Protein AF-A0A6J0YD03-F1 (afdb_monomer_lite)

Structure (mmCIF, N/CA/C/O backbone):
data_AF-A0A6J0YD03-F1
#
_entry.id   AF-A0A6J0YD03-F1
#
loop_
_atom_site.group_PDB
_atom_site.id
_atom_site.type_symbol
_atom_site.label_atom_id
_atom_site.label_alt_id
_atom_site.label_comp_id
_atom_site.label_asym_id
_atom_site.label_entity_id
_atom_site.label_seq_id
_atom_site.pdbx_PDB_ins_code
_atom_site.Cartn_x
_atom_site.Cartn_y
_atom_site.Cartn_z
_atom_site.occupancy
_atom_site.B_iso_or_equiv
_atom_site.auth_seq_id
_atom_site.auth_comp_id
_atom_site.auth_asym_id
_atom_site.auth_atom_id
_atom_site.pdbx_PDB_model_num
ATOM 1 N N . MET A 1 1 ? -20.137 0.535 10.573 1.00 60.22 1 MET A N 1
ATOM 2 C CA . MET A 1 1 ? -19.772 1.857 10.011 1.00 60.22 1 MET A CA 1
ATOM 3 C C . MET A 1 1 ? -18.315 1.949 9.501 1.00 60.22 1 MET A C 1
ATOM 5 O O . MET A 1 1 ? -17.835 3.052 9.315 1.00 60.22 1 MET A O 1
ATOM 9 N N . PHE A 1 2 ? -17.629 0.835 9.179 1.00 78.06 2 PHE A N 1
ATOM 10 C CA . PHE A 1 2 ? -16.299 0.843 8.517 1.00 78.06 2 PHE A CA 1
ATOM 11 C C . PHE A 1 2 ? -16.294 0.208 7.118 1.00 78.06 2 PHE A C 1
ATOM 13 O O . PHE A 1 2 ? -15.270 0.183 6.445 1.00 78.06 2 PHE A O 1
ATOM 20 N N . HIS A 1 3 ? -17.439 -0.324 6.688 1.00 84.75 3 HIS A N 1
ATOM 21 C CA . HIS A 1 3 ? -17.554 -1.086 5.449 1.00 84.75 3 HIS A CA 1
ATOM 22 C C . HIS A 1 3 ? -17.150 -0.264 4.220 1.00 84.75 3 HIS A C 1
ATOM 24 O O . HIS A 1 3 ? -16.269 -0.691 3.484 1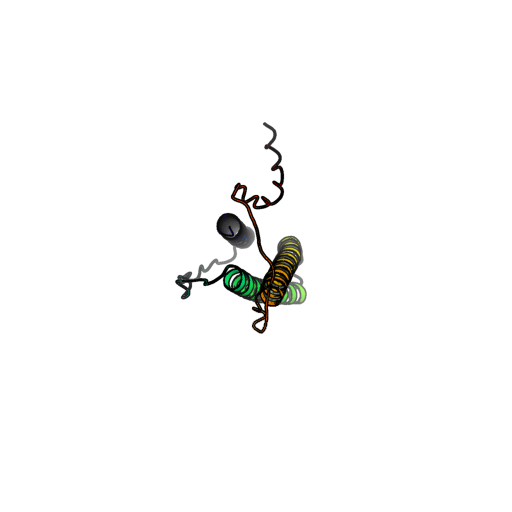.00 84.75 3 HIS A O 1
ATOM 30 N N . SER A 1 4 ? -17.726 0.933 4.057 1.00 89.62 4 SER A N 1
ATOM 31 C CA . SER A 1 4 ? -17.395 1.837 2.950 1.00 89.62 4 SER A CA 1
ATOM 32 C C . SER A 1 4 ? -15.915 2.209 2.946 1.00 89.62 4 SER A C 1
ATOM 34 O O . SER A 1 4 ? -15.261 2.062 1.926 1.00 89.62 4 SER A O 1
ATOM 36 N N . PHE A 1 5 ? -15.353 2.569 4.104 1.00 90.81 5 PHE A N 1
ATOM 37 C CA . PHE A 1 5 ? -13.929 2.887 4.219 1.00 90.81 5 PHE A CA 1
ATOM 38 C C . PHE A 1 5 ? -13.031 1.738 3.733 1.00 90.81 5 PHE A C 1
ATOM 40 O O . PHE A 1 5 ? -12.149 1.958 2.907 1.00 90.81 5 PHE A O 1
ATOM 47 N N . PHE A 1 6 ? -13.245 0.508 4.214 1.00 92.19 6 PHE A N 1
ATOM 48 C CA . PHE A 1 6 ? -12.412 -0.629 3.807 1.00 92.19 6 PHE A CA 1
ATOM 49 C C . PHE A 1 6 ? -12.642 -1.045 2.352 1.00 92.19 6 PHE A C 1
ATOM 51 O O . PHE A 1 6 ? -11.698 -1.479 1.692 1.00 92.19 6 PHE A O 1
ATOM 58 N N . GLN A 1 7 ? -13.863 -0.887 1.841 1.00 93.69 7 GLN A N 1
ATOM 59 C CA . GLN A 1 7 ? -14.164 -1.097 0.430 1.00 93.69 7 GLN A CA 1
ATOM 60 C C . GLN A 1 7 ? -13.416 -0.086 -0.451 1.00 93.69 7 GLN A C 1
ATOM 62 O O . GLN A 1 7 ? -12.721 -0.492 -1.381 1.00 93.69 7 GLN A O 1
ATOM 67 N N . ASP A 1 8 ? -13.462 1.199 -0.100 1.00 94.38 8 ASP A N 1
ATOM 68 C CA . ASP A 1 8 ? -12.747 2.258 -0.813 1.00 94.38 8 ASP A CA 1
ATOM 69 C C . ASP A 1 8 ? -11.231 2.013 -0.782 1.00 94.38 8 ASP A C 1
ATOM 71 O O . ASP A 1 8 ? -10.555 2.116 -1.807 1.00 94.38 8 ASP A O 1
ATOM 75 N N . GLN A 1 9 ? -10.681 1.612 0.373 1.00 94.50 9 GLN A N 1
ATOM 76 C CA . GLN A 1 9 ? -9.269 1.234 0.470 1.00 94.50 9 GLN A CA 1
ATOM 77 C C . GLN A 1 9 ? -8.939 0.043 -0.438 1.00 94.50 9 GLN A C 1
ATOM 79 O O . GLN A 1 9 ? -7.926 0.074 -1.138 1.00 94.50 9 GLN A O 1
ATOM 84 N N . ALA A 1 10 ? -9.785 -0.988 -0.486 1.00 93.69 10 ALA A N 1
ATOM 85 C CA . ALA A 1 10 ? -9.570 -2.135 -1.365 1.00 93.69 10 ALA A CA 1
ATOM 86 C C . ALA A 1 10 ? -9.537 -1.727 -2.850 1.00 93.69 10 ALA A C 1
ATOM 88 O O . ALA A 1 10 ? -8.679 -2.205 -3.603 1.00 93.69 10 ALA A O 1
ATOM 89 N N . ASP A 1 11 ? -10.412 -0.811 -3.267 1.00 96.25 11 ASP A N 1
ATOM 90 C CA . ASP A 1 11 ? -10.449 -0.299 -4.638 1.00 96.25 11 ASP A CA 1
ATOM 91 C C . ASP A 1 11 ? -9.222 0.559 -4.974 1.00 96.25 11 ASP A C 1
ATOM 93 O O . ASP A 1 11 ? -8.605 0.369 -6.030 1.00 96.25 11 ASP A O 1
ATOM 97 N N . VAL A 1 12 ? -8.784 1.418 -4.048 1.00 95.44 12 VAL A N 1
ATOM 98 C CA . VAL A 1 12 ? -7.539 2.192 -4.182 1.00 95.44 12 VAL A CA 1
ATOM 99 C C . VAL A 1 12 ? -6.336 1.260 -4.350 1.00 95.44 12 VAL A C 1
ATOM 101 O O . VAL A 1 12 ? -5.563 1.407 -5.302 1.00 95.44 12 VAL A O 1
ATOM 104 N N . LYS A 1 13 ? -6.190 0.234 -3.499 1.00 95.25 13 LYS A N 1
ATOM 105 C CA . LYS A 1 13 ? -5.075 -0.726 -3.608 1.00 95.25 13 LYS A CA 1
ATOM 106 C C . LYS A 1 13 ? -5.127 -1.534 -4.902 1.00 95.25 13 LYS A C 1
ATOM 108 O O . LYS A 1 13 ? -4.082 -1.800 -5.504 1.00 95.25 13 LYS A O 1
ATOM 113 N N . ARG A 1 14 ? -6.324 -1.880 -5.381 1.00 95.75 14 ARG A N 1
ATOM 114 C CA . ARG A 1 14 ? -6.505 -2.531 -6.685 1.00 95.75 14 ARG A CA 1
ATOM 115 C C . ARG A 1 14 ? -6.029 -1.631 -7.825 1.00 95.75 14 ARG A C 1
ATOM 117 O O . ARG A 1 14 ? -5.377 -2.123 -8.750 1.00 95.75 14 ARG A O 1
ATOM 124 N N . GLU A 1 15 ? -6.315 -0.331 -7.779 1.00 97.44 15 GLU A N 1
ATOM 125 C CA . GLU A 1 15 ? -5.805 0.604 -8.784 1.00 97.44 15 GLU A CA 1
ATOM 126 C C . GLU A 1 15 ? -4.288 0.789 -8.679 1.00 97.44 15 GLU A C 1
ATOM 128 O O . GLU A 1 15 ? -3.611 0.801 -9.709 1.00 97.44 15 GLU A O 1
ATOM 133 N N . HIS A 1 16 ? -3.715 0.814 -7.473 1.00 96.56 16 HIS A N 1
ATOM 134 C CA . HIS A 1 16 ? -2.258 0.842 -7.301 1.00 96.56 16 HIS A CA 1
ATOM 135 C C . HIS A 1 16 ? -1.605 -0.364 -7.980 1.00 96.56 16 HIS A C 1
ATOM 137 O O . HIS A 1 16 ? -0.709 -0.195 -8.810 1.00 96.56 16 HIS A O 1
ATOM 143 N N . ALA A 1 17 ? -2.112 -1.574 -7.732 1.00 95.06 17 ALA A N 1
ATOM 144 C CA . ALA A 1 17 ? -1.620 -2.785 -8.385 1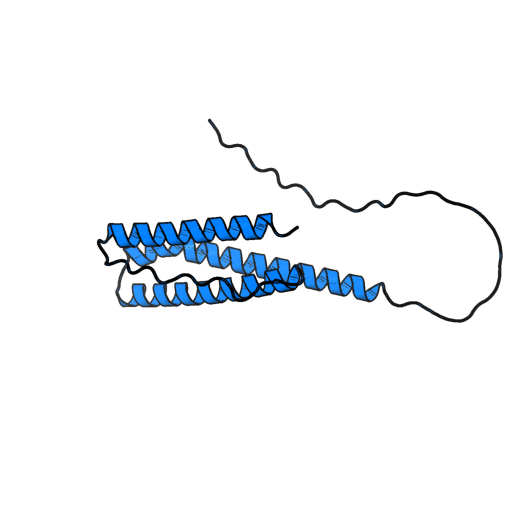.00 95.06 17 ALA A CA 1
ATOM 145 C C . ALA A 1 17 ? -1.687 -2.684 -9.923 1.00 95.06 17 ALA A C 1
ATOM 147 O O . ALA A 1 17 ? -0.710 -2.981 -10.616 1.00 95.06 17 ALA A O 1
ATOM 148 N N . LYS A 1 18 ? -2.800 -2.184 -10.480 1.00 95.88 18 LYS A 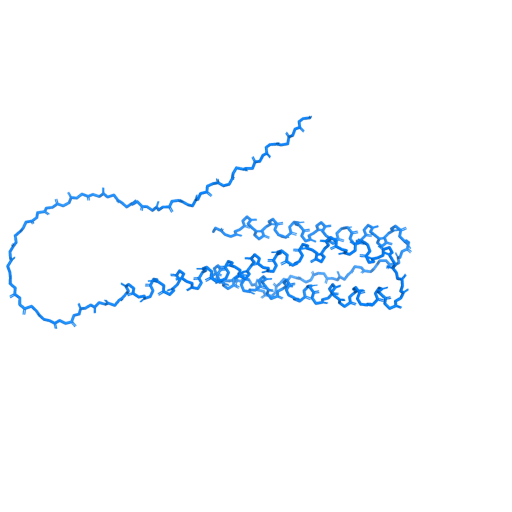N 1
ATOM 149 C CA . LYS A 1 18 ? -2.932 -1.950 -11.930 1.00 95.88 18 LYS A CA 1
ATOM 150 C C . LYS A 1 18 ? -1.902 -0.949 -12.451 1.00 95.88 18 LYS A C 1
ATOM 152 O O . LYS A 1 18 ? -1.372 -1.141 -13.546 1.00 95.88 18 LYS A O 1
ATOM 157 N N . GLN A 1 19 ? -1.599 0.109 -11.703 1.00 96.94 19 GLN A N 1
ATOM 158 C CA . GLN A 1 19 ? -0.587 1.093 -12.088 1.00 96.94 19 GLN A CA 1
ATOM 159 C C . GLN A 1 19 ? 0.823 0.493 -12.110 1.00 96.94 19 GLN A C 1
ATOM 161 O O . GLN A 1 19 ? 1.567 0.769 -13.052 1.00 96.94 19 GLN A O 1
ATOM 166 N N . PHE A 1 20 ? 1.172 -0.375 -11.155 1.00 95.88 20 PHE A N 1
ATOM 167 C CA . PHE A 1 20 ? 2.430 -1.133 -11.188 1.00 95.88 20 PHE A CA 1
ATOM 168 C C . PHE A 1 20 ? 2.507 -2.050 -12.417 1.00 95.88 20 PHE A C 1
ATOM 170 O O . PHE A 1 20 ? 3.502 -2.031 -13.138 1.00 95.88 20 PHE A O 1
ATOM 177 N N . ILE A 1 21 ? 1.434 -2.780 -12.736 1.00 95.50 21 ILE A N 1
ATOM 178 C CA . ILE A 1 21 ? 1.371 -3.624 -13.943 1.00 95.50 21 ILE A CA 1
ATOM 179 C C . ILE A 1 21 ? 1.545 -2.780 -15.217 1.00 95.50 21 ILE A C 1
ATOM 181 O O . ILE A 1 21 ? 2.302 -3.156 -16.115 1.00 95.50 21 ILE A O 1
ATOM 185 N N . LYS A 1 22 ? 0.877 -1.620 -15.304 1.00 95.75 22 LYS A N 1
ATOM 186 C CA . LYS A 1 22 ? 1.023 -0.677 -16.429 1.00 95.75 22 LYS A CA 1
ATOM 187 C C . LYS A 1 22 ? 2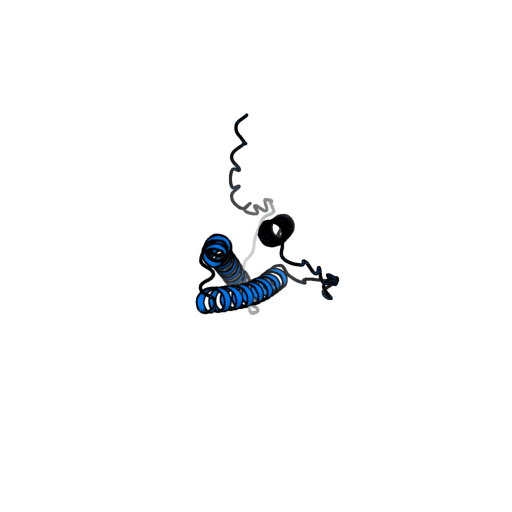.463 -0.163 -16.544 1.00 95.75 22 LYS A C 1
ATOM 189 O O . LYS A 1 22 ? 2.986 -0.095 -17.656 1.00 95.75 22 LYS A O 1
ATOM 194 N N . TYR A 1 23 ? 3.109 0.158 -15.422 1.00 95.56 23 TYR A N 1
ATOM 195 C CA . TYR A 1 23 ? 4.511 0.573 -15.389 1.00 95.56 23 TYR A CA 1
ATOM 196 C C . TYR A 1 23 ? 5.432 -0.532 -15.926 1.00 95.56 23 TYR A C 1
ATOM 198 O O . TYR A 1 23 ? 6.195 -0.287 -16.856 1.00 95.56 23 TYR A O 1
ATOM 206 N N . LEU A 1 24 ? 5.297 -1.767 -15.435 1.00 94.81 24 LEU A N 1
ATOM 207 C CA . LEU A 1 24 ? 6.091 -2.910 -15.906 1.00 94.81 24 LEU A CA 1
ATOM 208 C C . LEU A 1 24 ? 5.897 -3.170 -17.408 1.00 94.81 24 LEU A C 1
ATOM 210 O O . LEU A 1 24 ? 6.867 -3.390 -18.133 1.00 94.81 24 LEU A O 1
ATOM 214 N N . ARG A 1 25 ? 4.658 -3.066 -17.904 1.00 94.06 25 ARG A N 1
ATOM 215 C CA . ARG A 1 25 ? 4.354 -3.201 -19.337 1.00 94.06 25 ARG A CA 1
ATOM 216 C C . ARG A 1 25 ? 5.038 -2.120 -20.174 1.00 94.06 25 ARG A C 1
ATOM 218 O O . ARG A 1 25 ? 5.568 -2.430 -21.238 1.00 94.06 25 ARG A O 1
ATOM 225 N N . LYS A 1 26 ? 5.054 -0.868 -19.700 1.00 94.94 26 LYS A N 1
ATOM 226 C CA . LYS A 1 26 ? 5.706 0.260 -20.389 1.00 94.94 26 LYS A CA 1
ATOM 227 C C . LYS A 1 26 ? 7.197 0.003 -20.626 1.00 94.94 26 LYS A C 1
ATOM 229 O O . LYS A 1 26 ? 7.706 0.351 -21.685 1.00 94.94 26 LYS A O 1
ATOM 234 N N . TYR A 1 27 ? 7.871 -0.634 -19.673 1.00 93.56 27 TYR A N 1
ATOM 235 C CA . TYR A 1 27 ? 9.291 -0.986 -19.771 1.00 93.56 27 TYR A CA 1
ATOM 236 C C . TYR A 1 27 ? 9.535 -2.394 -20.337 1.00 93.56 27 TYR A C 1
ATOM 238 O O . TYR A 1 27 ? 10.655 -2.891 -20.278 1.00 93.56 27 TYR A O 1
ATOM 246 N N . LYS A 1 28 ? 8.503 -3.030 -20.919 1.00 91.69 28 LYS A N 1
ATOM 247 C CA . LYS A 1 28 ? 8.555 -4.374 -21.522 1.00 91.69 28 LYS A CA 1
ATOM 248 C C . LYS A 1 28 ? 9.104 -5.451 -20.572 1.00 91.69 28 LYS A C 1
ATOM 250 O O . LYS A 1 28 ? 9.711 -6.424 -21.012 1.00 91.69 28 LYS A O 1
ATOM 255 N N . CYS A 1 29 ? 8.880 -5.293 -19.268 1.00 91.75 29 CYS A N 1
ATOM 256 C CA . CYS A 1 29 ? 9.278 -6.283 -18.277 1.00 91.75 29 CYS A CA 1
ATOM 257 C C . CYS A 1 29 ? 8.417 -7.548 -18.404 1.00 91.75 29 CYS A C 1
ATOM 259 O O . CYS A 1 29 ? 7.228 -7.480 -18.727 1.00 91.75 29 CYS A O 1
ATOM 261 N N . LYS A 1 30 ? 8.994 -8.710 -18.080 1.00 92.75 30 LYS A N 1
ATOM 262 C CA . LYS A 1 30 ? 8.225 -9.948 -17.921 1.00 92.75 30 LYS A CA 1
ATOM 263 C C . LYS A 1 30 ? 7.378 -9.848 -16.651 1.00 92.75 30 LYS A C 1
ATOM 265 O O . LYS A 1 30 ? 7.916 -9.663 -15.564 1.00 92.75 30 LYS A O 1
ATOM 270 N N . ILE A 1 31 ? 6.061 -9.976 -16.790 1.00 90.81 31 ILE A N 1
ATOM 271 C CA . ILE A 1 31 ? 5.117 -9.900 -15.670 1.00 90.81 31 ILE A CA 1
ATOM 272 C C . ILE A 1 31 ? 4.743 -11.323 -15.256 1.00 90.81 31 ILE A C 1
ATOM 274 O O . ILE A 1 31 ? 4.224 -12.086 -16.066 1.00 90.81 31 ILE A O 1
ATOM 278 N N . CYS A 1 32 ? 4.997 -11.664 -13.994 1.00 89.81 32 CYS A N 1
ATOM 279 C CA . CYS A 1 32 ? 4.516 -12.891 -13.368 1.00 89.81 32 CYS A CA 1
ATOM 280 C C . CYS A 1 32 ? 3.518 -12.499 -12.277 1.00 89.81 32 CYS A C 1
ATOM 282 O O . CYS A 1 32 ? 3.895 -11.828 -11.317 1.00 89.81 32 CYS A O 1
ATOM 284 N N . LEU A 1 33 ? 2.244 -12.853 -12.453 1.00 87.94 33 LEU A N 1
ATOM 285 C CA . LEU A 1 33 ? 1.212 -12.568 -11.459 1.00 87.94 33 LEU A CA 1
ATOM 286 C C . LEU A 1 33 ? 1.141 -13.736 -10.469 1.00 87.94 33 LEU A C 1
ATOM 288 O O . LEU A 1 33 ? 0.879 -14.861 -10.900 1.00 87.94 33 LEU A O 1
ATOM 292 N N . PRO A 1 34 ? 1.380 -13.502 -9.167 1.00 86.56 34 PRO A N 1
ATOM 293 C CA . PRO A 1 34 ? 1.254 -14.552 -8.170 1.00 86.56 34 PRO A CA 1
ATOM 294 C C . PRO A 1 34 ? -0.218 -14.905 -7.942 1.00 86.56 34 PRO A C 1
ATOM 296 O O . PRO A 1 34 ? -1.121 -14.099 -8.180 1.00 86.56 34 PRO A O 1
ATOM 299 N N . VAL A 1 35 ? -0.457 -16.108 -7.423 1.00 90.06 35 VAL A N 1
ATOM 300 C CA . VAL A 1 35 ? -1.783 -16.504 -6.938 1.00 90.06 35 VAL A CA 1
ATOM 301 C C . VAL A 1 35 ? -2.133 -15.654 -5.716 1.00 90.06 35 VAL A C 1
ATOM 303 O O . VAL A 1 35 ? -1.409 -15.666 -4.720 1.00 90.06 35 VAL A O 1
ATOM 306 N N . ILE A 1 36 ? -3.247 -14.923 -5.786 1.00 87.56 36 ILE A N 1
ATOM 307 C CA . ILE A 1 36 ? -3.768 -14.139 -4.662 1.00 87.56 36 ILE A CA 1
ATOM 308 C C . ILE A 1 36 ? -4.635 -15.066 -3.814 1.00 87.56 36 ILE A C 1
ATOM 310 O O . ILE A 1 36 ? -5.701 -15.500 -4.249 1.00 87.56 36 ILE A O 1
ATOM 314 N N . LYS A 1 37 ? -4.158 -15.392 -2.612 1.00 87.50 37 LYS A N 1
ATOM 315 C CA . LYS A 1 37 ? -4.915 -16.204 -1.658 1.00 87.50 37 LYS A CA 1
ATOM 316 C C . LYS A 1 37 ? -6.034 -15.379 -1.030 1.00 87.50 37 LYS A C 1
ATOM 318 O O . LYS A 1 37 ? -5.887 -14.175 -0.816 1.00 87.50 37 LYS A O 1
ATOM 323 N N . ARG A 1 38 ? -7.142 -16.049 -0.711 1.00 84.75 38 ARG A N 1
ATOM 324 C CA . ARG A 1 38 ? -8.158 -15.491 0.182 1.00 84.75 38 ARG A CA 1
ATOM 325 C C . ARG A 1 38 ? -7.500 -15.214 1.546 1.00 84.75 38 ARG A C 1
ATOM 327 O O . ARG A 1 38 ? -6.676 -16.025 1.960 1.00 84.75 38 ARG A O 1
ATOM 334 N N . PRO A 1 39 ? -7.833 -14.107 2.229 1.00 82.00 39 PRO A N 1
ATOM 335 C CA . PRO A 1 39 ? -7.415 -13.912 3.612 1.00 82.00 39 PRO A CA 1
ATOM 336 C C . PRO A 1 39 ? -7.935 -15.054 4.494 1.00 82.00 39 PRO A C 1
ATOM 338 O O . PRO A 1 39 ? -9.102 -15.419 4.380 1.00 82.00 39 PRO A O 1
ATOM 341 N N . ASP A 1 40 ? -7.104 -15.566 5.402 1.00 75.50 40 ASP A N 1
ATOM 342 C CA . ASP A 1 40 ? -7.487 -16.635 6.344 1.00 75.50 40 ASP A CA 1
ATOM 343 C C . ASP A 1 40 ? -8.432 -16.139 7.464 1.00 75.50 40 ASP A C 1
ATOM 345 O O . ASP A 1 40 ? -8.855 -16.900 8.331 1.00 75.50 40 ASP A O 1
ATOM 349 N N . ILE A 1 41 ? -8.757 -14.843 7.461 1.00 76.19 41 ILE A N 1
ATOM 350 C CA . ILE A 1 41 ? -9.602 -14.180 8.453 1.00 76.19 41 ILE A CA 1
ATOM 351 C C . ILE A 1 41 ? -11.032 -14.106 7.914 1.00 76.19 41 ILE A C 1
ATOM 353 O O . ILE A 1 41 ? -11.342 -13.277 7.058 1.00 76.19 41 ILE A O 1
ATOM 357 N N . ASP A 1 42 ? -11.911 -14.948 8.455 1.00 75.44 42 ASP A N 1
ATOM 358 C CA . ASP A 1 42 ? -13.347 -14.921 8.144 1.00 75.44 42 ASP A CA 1
ATOM 359 C C . ASP A 1 42 ? -14.124 -13.896 8.987 1.00 75.44 42 ASP A C 1
ATOM 361 O O . ASP A 1 42 ? -15.179 -13.422 8.568 1.00 75.44 42 ASP A O 1
ATOM 365 N N . ASN A 1 43 ? -13.595 -13.507 10.153 1.00 80.69 43 ASN A N 1
ATOM 366 C CA . ASN A 1 43 ? -14.185 -12.489 11.019 1.00 80.69 43 ASN A CA 1
ATOM 367 C C . ASN A 1 43 ? -13.114 -11.514 11.528 1.00 80.69 43 ASN A C 1
ATOM 369 O O . ASN A 1 43 ? -12.187 -11.908 12.232 1.00 80.69 43 ASN A O 1
ATOM 373 N N . TRP A 1 44 ? -13.278 -10.231 11.205 1.00 83.06 44 TRP A N 1
ATOM 374 C CA . TRP A 1 44 ? -12.381 -9.145 11.622 1.00 83.06 44 TRP A CA 1
ATOM 375 C C . TRP A 1 44 ? -12.636 -8.655 13.055 1.00 83.06 44 TRP A C 1
ATOM 377 O O . TRP A 1 44 ? -11.923 -7.776 13.537 1.00 83.06 44 TRP A O 1
ATOM 387 N N . GLY A 1 45 ? -13.644 -9.218 13.729 1.00 86.31 45 GLY A N 1
ATOM 388 C CA . GLY A 1 45 ? -14.000 -8.905 15.104 1.00 86.31 45 GLY A CA 1
ATOM 389 C C . GLY A 1 45 ? -14.579 -7.498 15.246 1.00 86.31 45 GLY A C 1
ATOM 390 O O . GLY A 1 45 ? -15.516 -7.127 14.538 1.00 86.31 45 GLY A O 1
ATOM 391 N N . THR A 1 46 ? -14.051 -6.709 16.182 1.00 88.62 46 THR A N 1
ATOM 392 C CA . THR A 1 46 ? -14.505 -5.326 16.401 1.00 88.62 46 THR A CA 1
ATOM 393 C C . THR A 1 46 ? -13.890 -4.352 15.391 1.00 88.62 46 THR A C 1
ATOM 395 O O . THR A 1 46 ? -12.868 -4.628 14.763 1.00 88.62 46 THR A O 1
ATOM 398 N N . GLY A 1 47 ? -14.462 -3.146 15.266 1.00 88.12 47 GLY A N 1
ATOM 399 C CA . GLY A 1 47 ? -13.886 -2.090 14.418 1.00 88.12 47 GLY A CA 1
ATOM 400 C C . GLY A 1 47 ? -12.422 -1.767 14.756 1.00 88.12 47 GLY A C 1
ATOM 401 O O . GLY A 1 47 ? -11.628 -1.502 13.855 1.00 88.12 47 GLY A O 1
ATOM 402 N N . LYS A 1 48 ? -12.045 -1.882 16.035 1.00 90.69 48 LYS A N 1
ATOM 403 C CA . LYS A 1 48 ? -10.666 -1.729 16.516 1.00 90.69 48 LYS A CA 1
ATOM 404 C C . LYS A 1 48 ? -9.738 -2.825 16.038 1.00 90.69 48 LYS A C 1
ATOM 406 O O . LYS A 1 48 ? -8.632 -2.531 15.588 1.00 90.69 48 LYS A O 1
ATOM 411 N N . GLN A 1 49 ? -10.184 -4.076 16.094 1.00 90.94 49 GLN A N 1
ATOM 412 C CA . GLN A 1 49 ? -9.413 -5.204 15.573 1.00 90.94 49 GLN A CA 1
ATOM 413 C C . GLN A 1 49 ? -9.234 -5.102 14.052 1.00 90.94 49 GLN A C 1
ATOM 415 O O . GLN A 1 49 ? -8.132 -5.339 13.552 1.00 90.94 49 GLN A O 1
ATOM 420 N N . ALA A 1 50 ? -10.262 -4.648 13.329 1.00 91.69 50 ALA A N 1
ATOM 421 C CA . ALA A 1 50 ? -10.176 -4.399 11.892 1.00 91.69 50 ALA A CA 1
ATOM 422 C C . ALA A 1 50 ? -9.156 -3.296 11.542 1.00 91.69 50 ALA A C 1
ATOM 424 O O . ALA A 1 50 ? -8.307 -3.502 10.675 1.00 91.69 50 ALA A O 1
ATOM 425 N N . ILE A 1 51 ? -9.179 -2.149 12.235 1.00 93.50 51 ILE A N 1
ATOM 426 C CA . ILE A 1 51 ? -8.207 -1.060 12.011 1.00 93.50 51 ILE A CA 1
ATOM 427 C C . ILE A 1 51 ? -6.791 -1.491 12.379 1.00 93.50 51 ILE A C 1
ATOM 429 O O . ILE A 1 51 ? -5.857 -1.186 11.642 1.00 93.50 51 ILE A O 1
ATOM 433 N N . LEU A 1 52 ? -6.617 -2.220 13.484 1.00 93.56 52 LEU A N 1
ATOM 434 C CA . LEU A 1 52 ? -5.311 -2.739 13.885 1.00 93.56 52 LEU A CA 1
ATOM 435 C C . LEU A 1 52 ? -4.744 -3.687 12.820 1.00 93.56 52 LEU A C 1
ATOM 437 O O . LEU A 1 52 ? -3.579 -3.558 12.447 1.00 93.56 52 LEU A O 1
ATOM 441 N N . SER A 1 53 ? -5.580 -4.577 12.280 1.00 92.44 53 SER A N 1
ATOM 442 C CA . SER A 1 53 ? -5.194 -5.487 11.193 1.00 92.44 53 SER A CA 1
ATOM 443 C C . SER A 1 53 ? -4.820 -4.720 9.920 1.00 92.44 53 SER A C 1
ATOM 445 O O . SER A 1 53 ? -3.803 -5.005 9.291 1.00 92.44 53 SER A O 1
ATOM 447 N N . ALA A 1 54 ? -5.602 -3.699 9.556 1.00 93.75 54 ALA A N 1
ATOM 448 C CA . ALA A 1 54 ? -5.303 -2.847 8.409 1.00 93.75 54 ALA A CA 1
ATOM 449 C C . ALA A 1 54 ? -3.991 -2.071 8.592 1.00 93.75 54 ALA A C 1
ATOM 451 O O . ALA A 1 54 ? -3.179 -2.022 7.673 1.00 93.75 54 ALA A O 1
ATOM 452 N N . LEU A 1 55 ? -3.739 -1.524 9.783 1.00 95.75 55 LEU A N 1
ATOM 453 C CA . LEU A 1 55 ? -2.502 -0.809 10.097 1.00 95.75 55 LEU A CA 1
ATOM 454 C C . LEU A 1 55 ? -1.276 -1.723 9.975 1.00 95.75 55 LEU A C 1
ATOM 456 O O . LEU A 1 55 ? -0.251 -1.313 9.434 1.00 95.75 55 LEU A O 1
ATOM 460 N N . GLN A 1 56 ? -1.379 -2.976 10.425 1.00 95.06 56 GLN A N 1
ATOM 461 C CA . GLN A 1 56 ? -0.317 -3.968 10.239 1.00 95.06 56 GLN A CA 1
ATOM 462 C C . GLN A 1 56 ? -0.036 -4.229 8.754 1.00 95.06 56 GLN A C 1
ATOM 464 O O . GLN A 1 56 ? 1.124 -4.182 8.341 1.00 95.06 56 GLN A O 1
ATOM 469 N N . LEU A 1 57 ? -1.080 -4.433 7.944 1.00 94.50 57 LEU A N 1
ATOM 470 C CA . LEU A 1 57 ? -0.941 -4.629 6.498 1.00 94.50 57 LEU A CA 1
ATOM 471 C C . LEU A 1 57 ? -0.313 -3.412 5.806 1.00 94.50 57 LEU A C 1
ATOM 473 O O . LEU A 1 57 ? 0.574 -3.573 4.966 1.00 94.50 57 LEU A O 1
ATOM 477 N N . GLU A 1 58 ? -0.731 -2.198 6.168 1.00 96.62 58 GLU A N 1
ATOM 478 C CA . GLU A 1 58 ? -0.177 -0.966 5.601 1.00 96.62 58 GLU A CA 1
ATOM 479 C C . GLU A 1 58 ? 1.290 -0.757 5.979 1.00 96.62 58 GLU A C 1
ATOM 481 O O . GLU A 1 58 ? 2.089 -0.366 5.126 1.00 96.62 58 GLU A O 1
ATOM 486 N N . ASN A 1 59 ? 1.672 -1.088 7.215 1.00 97.00 59 ASN A N 1
ATOM 487 C CA . ASN A 1 59 ? 3.065 -1.054 7.651 1.00 97.00 59 ASN A CA 1
ATOM 488 C C . ASN A 1 59 ? 3.923 -2.056 6.875 1.00 97.00 59 ASN A C 1
ATOM 490 O O . ASN A 1 59 ? 4.974 -1.680 6.357 1.00 97.00 59 ASN A O 1
ATOM 494 N N . SER A 1 60 ? 3.461 -3.301 6.716 1.00 96.56 60 SER A N 1
ATOM 495 C CA . SER A 1 60 ? 4.166 -4.295 5.897 1.00 96.56 60 SER A CA 1
ATOM 496 C C . SER A 1 60 ? 4.315 -3.838 4.442 1.00 96.56 60 SER A C 1
ATOM 498 O O . SER A 1 60 ? 5.398 -3.948 3.866 1.00 96.56 60 SER A O 1
ATOM 500 N N . LEU A 1 61 ? 3.259 -3.272 3.849 1.00 96.56 61 LEU A N 1
ATOM 501 C CA . LEU A 1 61 ? 3.310 -2.734 2.489 1.00 96.56 61 LEU A CA 1
ATOM 502 C C . LEU A 1 61 ? 4.268 -1.538 2.379 1.00 96.56 61 LEU A C 1
ATOM 504 O O . LEU A 1 61 ? 4.998 -1.427 1.394 1.00 96.56 61 LEU A O 1
ATOM 508 N N . ASN A 1 62 ? 4.300 -0.654 3.378 1.00 96.94 62 ASN A N 1
ATOM 509 C CA . ASN A 1 62 ? 5.236 0.465 3.414 1.00 96.94 62 ASN A CA 1
ATOM 510 C C . ASN A 1 62 ? 6.690 -0.017 3.489 1.00 96.94 62 ASN A C 1
ATOM 512 O O . ASN A 1 62 ? 7.512 0.475 2.721 1.00 96.94 62 ASN A O 1
ATOM 516 N N . THR A 1 63 ? 7.001 -1.017 4.320 1.00 97.88 63 THR A N 1
ATOM 517 C CA . THR A 1 63 ? 8.340 -1.629 4.359 1.00 97.88 63 THR A CA 1
ATOM 518 C C . THR A 1 63 ? 8.747 -2.161 2.985 1.00 97.88 63 THR A C 1
ATOM 520 O O . THR A 1 63 ? 9.797 -1.777 2.474 1.00 97.88 63 THR A O 1
ATOM 523 N N . LEU A 1 64 ? 7.877 -2.929 2.319 1.00 97.50 64 LEU A N 1
ATOM 524 C CA . LEU A 1 64 ? 8.145 -3.444 0.969 1.00 97.50 64 LEU A CA 1
ATOM 525 C C . LEU A 1 64 ? 8.390 -2.325 -0.058 1.00 97.50 64 LEU A C 1
ATOM 527 O O . LEU A 1 64 ? 9.243 -2.452 -0.939 1.00 97.50 64 LEU A O 1
ATOM 531 N N . LEU A 1 65 ? 7.660 -1.211 0.042 1.00 97.62 65 LEU A N 1
ATOM 532 C CA . LEU A 1 65 ? 7.863 -0.055 -0.832 1.00 97.62 65 LEU A CA 1
ATOM 533 C C . LEU A 1 65 ? 9.170 0.691 -0.525 1.00 97.62 65 LEU A C 1
ATOM 535 O O . LEU A 1 65 ? 9.819 1.168 -1.458 1.00 97.62 65 LEU A O 1
ATOM 539 N N . GLN A 1 66 ? 9.591 0.781 0.738 1.00 97.81 66 GLN A N 1
ATOM 540 C CA . GLN A 1 66 ? 10.898 1.347 1.091 1.00 97.81 66 GLN A CA 1
ATOM 541 C C . GLN A 1 66 ? 12.044 0.461 0.592 1.00 97.81 66 GLN A C 1
ATOM 543 O O . GLN A 1 66 ? 13.005 0.984 0.025 1.00 97.81 66 GLN A O 1
ATOM 548 N N . ASP A 1 67 ? 11.914 -0.862 0.697 1.00 97.94 67 ASP A N 1
ATOM 549 C CA . ASP A 1 67 ? 12.903 -1.811 0.176 1.00 97.94 67 ASP A CA 1
ATOM 550 C C . ASP A 1 67 ? 13.037 -1.696 -1.346 1.00 97.94 67 ASP A C 1
ATOM 552 O O . ASP A 1 67 ? 14.145 -1.611 -1.888 1.00 97.94 67 ASP A O 1
ATOM 556 N N . LEU A 1 68 ? 11.905 -1.602 -2.052 1.00 97.38 68 LEU A N 1
ATOM 557 C CA . LEU A 1 68 ? 11.900 -1.379 -3.495 1.00 97.38 68 LEU A CA 1
ATOM 558 C C . LEU A 1 68 ? 12.550 -0.032 -3.858 1.00 97.38 68 LEU A C 1
ATOM 560 O O . LEU A 1 68 ? 13.339 0.029 -4.803 1.00 97.38 68 LEU A O 1
ATOM 564 N N . LYS A 1 69 ? 12.292 1.035 -3.090 1.00 97.38 69 LYS A N 1
ATOM 565 C CA . LYS A 1 69 ? 12.915 2.354 -3.288 1.00 97.38 69 LYS A CA 1
ATOM 566 C C . LYS A 1 69 ? 14.428 2.276 -3.081 1.00 97.38 69 LYS A C 1
ATOM 568 O O . LYS A 1 69 ? 15.180 2.831 -3.881 1.00 97.38 69 LYS A O 1
ATOM 573 N N . ALA A 1 70 ? 14.880 1.591 -2.033 1.00 97.69 70 ALA A N 1
ATOM 574 C CA . ALA A 1 70 ? 16.297 1.400 -1.747 1.00 97.69 70 ALA A CA 1
ATOM 575 C C . ALA A 1 70 ? 16.992 0.627 -2.879 1.00 97.69 70 ALA A C 1
ATOM 577 O O . ALA A 1 70 ? 18.049 1.049 -3.356 1.00 97.69 70 ALA A O 1
ATOM 578 N N . SER A 1 71 ? 16.365 -0.445 -3.375 1.00 97.88 71 SER A N 1
ATOM 579 C CA . SER A 1 71 ? 16.868 -1.199 -4.527 1.00 97.88 71 SER A CA 1
ATOM 580 C C . SER A 1 71 ? 16.944 -0.333 -5.789 1.00 97.88 71 SER A C 1
ATOM 582 O O . SER A 1 71 ? 17.991 -0.288 -6.435 1.00 97.88 71 SER A O 1
ATOM 584 N N . ALA A 1 72 ? 15.884 0.419 -6.100 1.00 96.56 72 ALA A N 1
ATOM 585 C CA . ALA A 1 72 ? 15.849 1.334 -7.240 1.00 96.56 72 ALA A CA 1
ATOM 586 C C . ALA A 1 72 ? 16.939 2.415 -7.149 1.00 96.56 72 ALA A C 1
ATOM 588 O O . ALA A 1 72 ? 17.590 2.742 -8.141 1.00 96.56 72 ALA A O 1
ATOM 589 N N . SER A 1 73 ? 17.184 2.944 -5.946 1.00 97.19 73 SER A N 1
ATOM 590 C CA . SER A 1 73 ? 18.245 3.922 -5.693 1.00 97.19 73 SER A CA 1
ATOM 591 C C . SER A 1 73 ? 19.634 3.336 -5.930 1.00 97.19 73 SER A C 1
ATOM 593 O O . SER A 1 73 ? 20.453 3.961 -6.603 1.00 97.19 73 SER A O 1
ATOM 595 N N . ARG A 1 74 ? 19.896 2.122 -5.433 1.00 97.75 74 ARG A N 1
ATOM 596 C CA . ARG A 1 74 ? 21.166 1.412 -5.652 1.00 97.75 74 ARG A CA 1
ATOM 597 C C . ARG A 1 74 ? 21.424 1.156 -7.139 1.00 97.75 74 ARG A C 1
ATOM 599 O O . ARG A 1 74 ? 22.548 1.324 -7.601 1.00 97.75 74 ARG A O 1
ATOM 606 N N . ASN A 1 75 ? 20.372 0.830 -7.886 1.00 96.56 75 ASN A N 1
ATOM 607 C CA . ASN A 1 75 ? 20.428 0.584 -9.327 1.00 96.56 75 ASN A CA 1
ATOM 608 C C . ASN A 1 75 ? 20.370 1.870 -10.176 1.00 96.56 75 ASN A C 1
ATOM 610 O O . ASN A 1 75 ? 20.407 1.794 -11.402 1.00 96.56 75 ASN A O 1
ATOM 614 N N . ARG A 1 76 ? 20.283 3.054 -9.548 1.00 96.38 76 ARG A N 1
ATOM 615 C CA . ARG A 1 76 ? 20.157 4.365 -10.215 1.00 96.38 76 ARG A CA 1
ATOM 616 C C . ARG A 1 76 ? 18.935 4.466 -11.145 1.00 96.38 76 ARG A C 1
ATOM 618 O O . ARG A 1 76 ? 18.952 5.182 -12.146 1.00 96.38 76 ARG A O 1
ATOM 625 N N . GLU A 1 77 ? 17.840 3.793 -10.797 1.00 96.06 77 GLU A N 1
ATOM 626 C CA . GLU A 1 77 ? 16.595 3.753 -11.573 1.00 96.06 77 GLU A CA 1
ATOM 627 C C . GLU A 1 77 ? 15.728 4.997 -11.317 1.00 96.06 77 GLU A C 1
ATOM 629 O O . GLU A 1 77 ? 14.689 4.955 -10.653 1.00 96.06 77 GLU A O 1
ATOM 634 N N . THR A 1 78 ? 16.136 6.140 -11.870 1.00 95.88 78 THR A N 1
ATOM 635 C CA . THR A 1 78 ? 15.474 7.445 -11.656 1.00 95.88 78 THR A CA 1
ATOM 636 C C . THR A 1 78 ? 13.987 7.451 -12.029 1.00 95.88 78 THR A C 1
ATOM 638 O O . THR A 1 78 ? 13.166 8.068 -11.347 1.00 95.88 78 THR A O 1
ATOM 641 N N . ASN A 1 79 ? 13.609 6.729 -13.086 1.00 95.44 79 ASN A N 1
ATOM 642 C CA . ASN A 1 79 ? 12.217 6.604 -13.514 1.00 95.44 79 ASN A CA 1
ATOM 643 C C . ASN A 1 79 ? 11.353 5.842 -12.506 1.00 95.44 79 ASN A C 1
ATOM 645 O O . ASN A 1 79 ? 10.216 6.252 -12.262 1.00 95.44 79 ASN A O 1
ATOM 649 N N . LEU A 1 80 ? 11.900 4.779 -11.910 1.00 96.00 80 LEU A N 1
ATOM 650 C CA . LEU A 1 80 ? 11.203 3.981 -10.908 1.00 96.00 80 LEU A CA 1
ATOM 651 C C . LEU A 1 80 ? 11.048 4.784 -9.618 1.00 96.00 80 LEU A C 1
ATOM 653 O O . LEU A 1 80 ? 9.940 4.890 -9.104 1.00 96.00 80 LEU A O 1
ATOM 657 N N . LEU A 1 81 ? 12.108 5.461 -9.169 1.00 97.25 81 LEU A N 1
ATOM 658 C CA . LEU A 1 81 ? 12.049 6.354 -8.007 1.00 97.25 81 LEU A CA 1
ATOM 659 C C . LEU A 1 81 ? 10.974 7.439 -8.163 1.00 97.25 81 LEU A C 1
ATOM 661 O O . LEU A 1 81 ? 10.183 7.676 -7.249 1.00 97.25 81 LEU A O 1
ATOM 665 N N . ARG A 1 82 ? 10.897 8.067 -9.343 1.00 96.62 82 ARG A N 1
ATOM 666 C CA . ARG A 1 82 ? 9.859 9.060 -9.650 1.00 96.62 82 ARG A CA 1
ATOM 667 C C . ARG A 1 82 ? 8.458 8.450 -9.642 1.00 96.62 82 ARG A C 1
ATOM 669 O O . ARG A 1 82 ? 7.538 9.071 -9.120 1.00 96.62 82 ARG A O 1
ATOM 676 N N . PHE A 1 83 ? 8.291 7.258 -10.212 1.00 96.75 83 PHE A N 1
ATOM 677 C CA . PHE A 1 83 ? 7.014 6.543 -10.210 1.00 96.75 83 PHE A CA 1
ATOM 678 C C . PHE A 1 83 ? 6.558 6.183 -8.789 1.00 96.75 83 PHE A C 1
ATOM 680 O O . PHE A 1 83 ? 5.381 6.326 -8.468 1.00 96.75 83 PHE A O 1
ATOM 687 N N . MET A 1 84 ? 7.493 5.768 -7.934 1.00 96.94 84 MET A N 1
ATOM 688 C CA . MET A 1 84 ? 7.216 5.326 -6.570 1.00 96.94 84 MET A CA 1
ATOM 689 C C . MET A 1 84 ? 6.810 6.450 -5.619 1.00 96.94 84 MET A C 1
ATOM 691 O O . MET A 1 84 ? 6.082 6.190 -4.664 1.00 96.94 84 MET A O 1
ATOM 695 N N . LYS A 1 85 ? 7.260 7.688 -5.873 1.00 96.00 85 LYS A N 1
ATOM 696 C CA . LYS A 1 85 ? 7.085 8.830 -4.963 1.00 96.00 85 LYS A CA 1
ATOM 697 C C . LYS A 1 85 ? 5.647 8.983 -4.458 1.00 96.00 85 LYS A C 1
ATOM 699 O O . LYS A 1 85 ? 5.437 9.059 -3.255 1.00 96.00 85 LYS A O 1
ATOM 704 N N . LYS A 1 86 ? 4.664 8.939 -5.361 1.00 96.12 86 LYS A N 1
ATOM 705 C CA . LYS A 1 86 ? 3.249 9.105 -4.996 1.00 96.12 86 LYS A CA 1
ATOM 706 C C . LYS A 1 86 ? 2.743 8.034 -4.023 1.00 96.12 86 LYS A C 1
ATOM 708 O O . LYS A 1 86 ? 2.015 8.359 -3.098 1.00 96.12 86 LYS A O 1
ATOM 713 N N . PHE A 1 87 ? 3.177 6.783 -4.194 1.00 97.00 87 PHE A N 1
ATOM 714 C CA . PHE A 1 87 ? 2.728 5.680 -3.349 1.00 97.00 87 PHE A CA 1
ATOM 715 C C . PHE A 1 87 ? 3.325 5.799 -1.950 1.00 97.00 87 PHE A C 1
ATOM 717 O O . PHE A 1 87 ? 2.644 5.529 -0.975 1.00 97.00 87 PHE A O 1
ATOM 724 N N . LEU A 1 88 ? 4.578 6.244 -1.837 1.00 96.94 88 LEU A N 1
ATOM 725 C CA . LEU A 1 88 ? 5.219 6.484 -0.540 1.00 96.94 88 LEU A CA 1
ATOM 726 C C . LEU A 1 88 ? 4.526 7.620 0.232 1.00 96.94 88 LEU A C 1
ATOM 728 O O . LEU A 1 88 ? 4.301 7.503 1.439 1.00 96.94 88 LEU A O 1
ATOM 732 N N . ASP A 1 89 ? 4.145 8.691 -0.470 1.00 96.00 89 ASP A N 1
ATOM 733 C CA . ASP A 1 89 ? 3.407 9.813 0.119 1.00 96.00 89 ASP A CA 1
ATOM 734 C C . ASP A 1 89 ? 2.008 9.366 0.590 1.00 96.00 89 ASP A C 1
ATOM 736 O O . ASP A 1 89 ? 1.575 9.712 1.690 1.00 96.00 89 ASP A O 1
ATOM 740 N N . GLU A 1 90 ? 1.308 8.560 -0.214 1.00 95.44 90 GLU A N 1
ATOM 741 C CA . GLU A 1 90 ? 0.007 7.976 0.138 1.00 95.44 90 GLU A CA 1
ATOM 742 C C . GLU A 1 90 ? 0.104 7.001 1.317 1.00 95.44 90 GLU A C 1
ATOM 744 O O . GLU A 1 90 ? -0.712 7.089 2.232 1.00 95.44 90 GLU A O 1
ATOM 749 N N . GLN A 1 91 ? 1.122 6.134 1.365 1.00 95.94 91 GLN A N 1
ATOM 750 C CA . GLN A 1 91 ? 1.319 5.220 2.495 1.00 95.94 91 GLN A CA 1
ATOM 751 C C . GLN A 1 91 ? 1.538 5.962 3.805 1.00 95.94 91 GLN A C 1
ATOM 753 O O . GLN A 1 91 ? 0.939 5.597 4.814 1.00 95.94 91 GLN A O 1
ATOM 758 N N . THR A 1 92 ? 2.341 7.028 3.786 1.00 95.88 92 THR A N 1
ATOM 759 C CA . THR A 1 92 ? 2.563 7.862 4.974 1.00 95.88 92 THR A CA 1
ATOM 760 C C . THR A 1 92 ? 1.236 8.418 5.495 1.00 95.88 92 THR A C 1
ATOM 762 O O . THR A 1 92 ? 0.939 8.302 6.681 1.00 95.88 92 THR A O 1
ATOM 765 N N . ARG A 1 93 ? 0.390 8.954 4.604 1.00 95.56 93 ARG A N 1
ATOM 766 C CA . ARG A 1 93 ? -0.929 9.492 4.979 1.00 95.56 93 ARG A CA 1
ATOM 767 C C . ARG A 1 93 ? -1.868 8.407 5.505 1.00 95.56 93 ARG A C 1
ATOM 769 O O . ARG A 1 93 ? -2.535 8.626 6.513 1.00 95.56 93 ARG A O 1
ATOM 776 N N . ASN A 1 94 ? -1.911 7.251 4.845 1.00 95.06 94 ASN A N 1
ATOM 777 C CA . ASN A 1 94 ? -2.786 6.145 5.226 1.00 95.06 94 ASN A CA 1
ATOM 778 C C . ASN A 1 94 ? -2.418 5.571 6.598 1.00 95.06 94 ASN A C 1
ATOM 780 O O . ASN A 1 94 ? -3.305 5.357 7.421 1.00 95.06 94 ASN A O 1
ATOM 784 N N . ILE A 1 95 ? -1.124 5.362 6.860 1.00 97.12 95 ILE A N 1
ATOM 785 C CA . ILE A 1 95 ? -0.636 4.872 8.154 1.00 97.12 95 ILE A CA 1
ATOM 786 C C . ILE A 1 95 ? -1.013 5.860 9.257 1.00 97.12 95 ILE A C 1
ATOM 788 O O . ILE A 1 95 ? -1.684 5.468 10.209 1.00 97.12 95 ILE A O 1
ATOM 792 N N . SER A 1 96 ? -0.697 7.148 9.089 1.00 97.31 96 SER A N 1
ATOM 793 C CA . SER A 1 96 ? -1.040 8.166 10.090 1.00 97.31 96 SER A CA 1
ATOM 794 C C . SER A 1 96 ? -2.548 8.268 10.339 1.00 97.31 96 SER A C 1
ATOM 796 O O . SER A 1 96 ? -2.977 8.458 11.477 1.00 97.31 96 SER A O 1
ATOM 798 N N . TYR A 1 97 ? -3.373 8.112 9.298 1.00 95.62 97 TYR A N 1
ATOM 799 C CA . TYR A 1 97 ? -4.826 8.083 9.454 1.00 95.62 97 TYR A CA 1
ATOM 800 C C . TYR A 1 97 ? -5.289 6.886 10.295 1.00 95.62 97 TYR A C 1
ATOM 802 O O . TYR A 1 97 ? -6.071 7.060 11.229 1.00 95.62 97 TYR A O 1
ATOM 810 N N . LEU A 1 98 ? -4.798 5.678 10.006 1.00 95.75 98 LEU A N 1
ATOM 811 C CA . LEU A 1 98 ? -5.167 4.475 10.756 1.00 95.75 98 LEU A CA 1
ATOM 812 C C . LEU A 1 98 ? -4.677 4.528 12.210 1.00 95.75 98 LEU A C 1
ATOM 814 O O . LEU A 1 98 ? -5.410 4.127 13.112 1.00 95.75 98 LEU A O 1
ATOM 818 N N . GLU A 1 99 ? -3.483 5.070 12.456 1.00 96.50 99 GLU A N 1
ATOM 819 C CA . GLU A 1 99 ? -2.959 5.309 13.806 1.00 96.50 99 GLU A CA 1
ATOM 820 C C . GLU A 1 99 ? -3.850 6.272 14.596 1.00 96.50 99 GLU A C 1
ATOM 822 O O . GLU A 1 99 ? -4.193 5.998 15.749 1.00 96.50 99 GLU A O 1
ATOM 827 N N . TYR A 1 100 ? -4.276 7.371 13.966 1.00 95.81 100 TYR A N 1
ATOM 828 C CA . TYR A 1 100 ? -5.206 8.321 14.568 1.00 95.81 100 TYR A CA 1
ATOM 829 C C . TYR A 1 100 ? -6.547 7.661 14.915 1.00 95.81 100 TYR A C 1
ATOM 831 O O . TYR A 1 100 ? -7.020 7.788 16.045 1.00 95.81 100 TYR A O 1
ATOM 839 N N . GLN A 1 101 ? -7.138 6.908 13.982 1.00 93.69 101 GLN A N 1
ATOM 840 C CA . GLN A 1 101 ? -8.404 6.206 14.223 1.00 93.69 101 GLN A CA 1
ATOM 841 C C . GLN A 1 101 ? -8.282 5.174 15.351 1.00 93.69 101 GLN A C 1
ATOM 843 O O . GLN A 1 101 ? -9.169 5.067 16.199 1.00 93.69 101 GLN A O 1
ATOM 848 N N . LEU A 1 102 ? -7.164 4.445 15.406 1.00 93.50 102 LEU A N 1
ATOM 849 C CA . LEU A 1 102 ? -6.902 3.475 16.466 1.00 93.50 102 LEU A CA 1
ATOM 850 C C . LEU A 1 102 ? -6.778 4.150 17.837 1.00 93.50 102 LEU A C 1
ATOM 852 O O . LEU A 1 102 ? -7.270 3.618 18.833 1.00 93.50 102 LEU A O 1
ATOM 856 N N . LYS A 1 103 ? -6.121 5.313 17.899 1.00 94.31 103 LYS A N 1
ATOM 857 C CA . LYS A 1 103 ? -6.026 6.114 19.123 1.00 94.31 103 LYS A CA 1
ATOM 858 C C . LYS A 1 103 ? -7.409 6.584 19.578 1.00 94.31 103 LYS A C 1
ATOM 860 O O . LYS A 1 103 ? -7.767 6.343 20.727 1.00 94.31 103 LYS A O 1
ATOM 865 N N . TYR A 1 104 ? -8.193 7.157 18.668 1.00 92.00 104 TYR A N 1
ATOM 866 C CA . TYR A 1 104 ? -9.546 7.635 18.955 1.00 92.00 104 TYR A CA 1
ATOM 867 C C . TYR A 1 104 ? -10.444 6.528 19.532 1.00 92.00 104 TYR A C 1
ATOM 869 O O . TYR A 1 104 ? -11.140 6.730 20.523 1.00 92.00 104 TYR A O 1
ATOM 877 N N . GLN A 1 105 ? -10.373 5.313 18.984 1.00 90.19 105 GLN A N 1
ATOM 878 C CA . GLN A 1 105 ? -11.144 4.184 19.512 1.00 90.19 105 GLN A CA 1
ATOM 879 C C . GLN A 1 105 ? -10.713 3.740 20.909 1.00 90.19 105 GLN A C 1
ATOM 881 O O . GLN A 1 105 ? -11.565 3.375 21.714 1.00 90.19 105 GLN A O 1
ATOM 886 N N . LYS A 1 106 ? -9.413 3.782 21.223 1.00 89.56 106 LYS A N 1
ATOM 887 C CA . LYS A 1 106 ? -8.932 3.474 22.580 1.00 89.56 106 LYS A CA 1
ATOM 888 C C . LYS A 1 106 ? -9.461 4.482 23.604 1.00 89.56 106 LYS A C 1
ATOM 890 O O . LYS A 1 106 ? -9.819 4.092 24.711 1.00 89.56 106 LYS A O 1
ATOM 895 N N . GLU A 1 107 ? -9.515 5.759 23.239 1.00 91.88 107 GLU A N 1
ATOM 896 C CA . GLU A 1 107 ? -10.045 6.827 24.099 1.00 91.88 107 GLU A CA 1
ATOM 897 C C . GLU A 1 107 ? -11.553 6.660 24.356 1.00 91.88 107 GLU A C 1
ATOM 899 O O . GLU A 1 107 ? -12.001 6.791 25.498 1.00 91.88 107 GLU A O 1
ATOM 904 N N . LEU A 1 108 ? -12.327 6.282 23.331 1.00 87.06 108 LEU A N 1
ATOM 905 C CA . LEU A 1 108 ? -13.751 5.953 23.480 1.00 87.06 108 LEU A CA 1
ATOM 906 C C . LEU A 1 108 ? -13.990 4.746 24.401 1.00 87.06 108 LEU A C 1
ATOM 908 O O . LEU A 1 108 ? -14.895 4.770 25.228 1.00 87.06 108 LEU A O 1
ATOM 912 N N . GLU A 1 109 ? -13.173 3.697 24.298 1.00 85.50 109 GLU A N 1
ATOM 913 C CA . GLU A 1 109 ? -13.280 2.531 25.188 1.00 85.50 109 GLU A CA 1
ATOM 914 C C . GLU A 1 109 ? -12.937 2.886 26.644 1.00 85.50 109 GLU A C 1
ATOM 916 O O . GLU A 1 109 ? -13.606 2.437 27.572 1.00 85.50 109 GLU A O 1
ATOM 921 N N . THR A 1 110 ? -11.923 3.733 26.842 1.00 83.81 110 THR A N 1
ATOM 922 C CA . THR A 1 110 ? -11.448 4.126 28.178 1.00 83.81 110 THR A CA 1
ATOM 923 C C . THR A 1 110 ? -12.485 4.980 28.911 1.00 83.81 110 THR A C 1
ATOM 925 O O . THR A 1 110 ? -12.735 4.763 30.094 1.00 83.81 110 THR A O 1
ATOM 928 N N . SER A 1 111 ? -13.117 5.919 28.201 1.00 79.31 111 SER A N 1
ATOM 929 C CA . SER A 1 111 ? -14.175 6.779 28.753 1.00 79.31 111 SER A CA 1
ATOM 930 C C . SER A 1 111 ? -15.455 6.002 29.084 1.00 79.31 111 SER A C 1
ATOM 932 O O . SER A 1 111 ? -16.051 6.234 30.132 1.00 79.31 111 SER A O 1
ATOM 934 N N . ALA A 1 112 ? -15.821 5.003 28.275 1.00 78.38 112 ALA A N 1
ATOM 935 C CA . ALA A 1 112 ? -16.955 4.126 28.572 1.00 78.38 112 ALA A CA 1
ATOM 936 C C . ALA A 1 112 ? -16.724 3.225 29.806 1.00 78.38 112 ALA A C 1
ATOM 938 O O . ALA A 1 112 ? -17.669 2.892 30.516 1.00 78.38 112 ALA A O 1
ATOM 939 N N . GLN A 1 113 ? -15.476 2.833 30.093 1.00 65.62 113 GLN A N 1
ATOM 940 C CA . GLN A 1 113 ? -15.145 2.015 31.269 1.00 65.62 113 GLN A CA 1
ATOM 941 C C . GLN A 1 113 ? -15.134 2.801 32.586 1.00 65.62 113 GLN A C 1
ATOM 943 O O . GLN A 1 113 ? -15.407 2.210 33.629 1.00 65.62 113 GLN A O 1
ATOM 948 N N . SER A 1 114 ? -14.875 4.112 32.561 1.00 67.38 114 SER A N 1
ATOM 949 C CA . SER A 1 114 ? -14.963 4.955 33.763 1.00 67.38 114 SER A CA 1
ATOM 950 C C . SER A 1 114 ? -16.398 5.252 34.218 1.00 67.38 114 SER A C 1
ATOM 952 O O . SER A 1 114 ? -16.592 5.621 35.371 1.00 67.38 114 SER A O 1
ATOM 954 N N . GLU A 1 115 ? -17.403 5.063 33.358 1.00 59.84 115 GLU A N 1
ATOM 955 C CA . GLU A 1 115 ? -18.820 5.329 33.671 1.00 59.84 115 GLU A CA 1
ATOM 956 C C . GLU A 1 115 ? -19.589 4.087 34.179 1.00 59.84 115 GLU A C 1
ATOM 958 O O . GLU A 1 115 ? -20.753 4.187 34.556 1.00 59.84 115 GLU A O 1
ATOM 963 N N . GLY A 1 116 ? -18.958 2.904 34.213 1.00 51.34 116 GLY A N 1
ATOM 964 C CA . GLY A 1 116 ? -19.623 1.615 34.462 1.00 51.34 116 GLY A CA 1
ATOM 965 C C . GLY A 1 116 ? -19.552 1.047 35.888 1.00 51.34 116 GLY A C 1
ATOM 966 O O . GLY A 1 116 ? -19.872 -0.128 36.068 1.00 51.34 116 GLY A O 1
ATOM 967 N N . GLN A 1 117 ? -19.115 1.808 36.896 1.00 38.97 117 GLN A N 1
ATOM 968 C CA . GLN A 1 117 ? -18.994 1.299 38.270 1.00 38.97 117 GLN A CA 1
ATOM 969 C C . GLN A 1 117 ? -20.271 1.595 39.087 1.00 38.97 117 GLN A C 1
ATOM 971 O O . GLN A 1 117 ? -20.561 2.766 39.327 1.00 38.97 117 GLN A O 1
ATOM 976 N N . PRO A 1 118 ? -21.045 0.580 39.533 1.00 46.75 118 PRO A N 1
ATOM 977 C CA . PRO A 1 118 ? -22.201 0.807 40.388 1.00 46.75 118 PRO A CA 1
ATOM 978 C C . PRO A 1 118 ? -21.733 1.060 41.823 1.00 46.75 118 PRO A C 1
ATOM 980 O O . PRO A 1 118 ? -21.103 0.207 42.451 1.00 46.75 118 PRO A O 1
ATOM 983 N N . GLU A 1 119 ? -22.069 2.231 42.349 1.00 45.25 119 GLU A N 1
ATOM 984 C CA . GLU A 1 119 ? -22.035 2.499 43.782 1.00 45.25 119 GLU A CA 1
ATOM 985 C C . GLU A 1 119 ? -23.159 1.684 44.458 1.00 45.25 119 GLU A C 1
ATOM 987 O O . GLU A 1 119 ? -24.336 1.851 44.150 1.00 45.25 119 GLU A O 1
ATOM 992 N N . ASN A 1 120 ? -22.809 0.758 45.350 1.00 46.16 120 ASN A N 1
ATOM 993 C CA . ASN A 1 120 ? -23.712 0.114 46.318 1.00 46.16 120 ASN A CA 1
ATOM 994 C C . ASN A 1 120 ? -22.866 -0.135 47.582 1.00 46.16 120 ASN A C 1
ATOM 996 O O . ASN A 1 120 ? -21.767 -0.665 47.450 1.00 46.16 120 ASN A O 1
ATOM 1000 N N . ALA A 1 121 ? -23.240 0.178 48.828 1.00 47.34 121 ALA A N 1
ATOM 1001 C CA . ALA A 1 121 ? -24.487 0.596 49.485 1.00 47.34 121 ALA A CA 1
ATOM 1002 C C . ALA A 1 121 ? -24.099 1.384 50.780 1.00 47.34 121 ALA A C 1
ATOM 1004 O O . ALA A 1 121 ? -22.981 1.214 51.258 1.00 47.34 121 ALA A O 1
ATOM 1005 N N . ALA A 1 122 ? -24.904 2.265 51.397 1.00 40.59 122 ALA A N 1
ATOM 1006 C CA . ALA A 1 122 ? -26.150 1.978 52.124 1.00 40.59 122 ALA A CA 1
ATOM 1007 C C . ALA A 1 122 ? -26.954 3.271 52.457 1.00 40.59 122 ALA A C 1
ATOM 1009 O O . ALA A 1 122 ? -26.364 4.291 52.802 1.00 40.59 122 ALA A O 1
ATOM 1010 N N . GLY A 1 123 ? -28.295 3.210 52.366 1.00 38.22 123 GLY A N 1
ATOM 1011 C CA . GLY A 1 123 ? -29.254 4.305 52.660 1.00 38.22 123 GLY A CA 1
ATOM 1012 C C . GLY A 1 123 ? -29.711 4.384 54.137 1.00 38.22 123 GLY A C 1
ATOM 1013 O O . GLY A 1 123 ? -28.982 3.873 54.986 1.00 38.22 123 GLY A O 1
ATOM 1014 N N . PRO A 1 124 ? -30.920 4.913 54.488 1.00 56.06 124 PRO A N 1
ATOM 1015 C CA . PRO A 1 124 ? -31.997 5.445 53.627 1.00 56.06 124 PRO A CA 1
ATOM 1016 C C . PRO A 1 124 ? -32.660 6.774 54.107 1.00 56.06 124 PRO A C 1
ATOM 1018 O O . PRO A 1 124 ? -32.481 7.196 55.246 1.00 56.06 124 PRO A O 1
ATOM 1021 N N . SER A 1 125 ? -33.515 7.371 53.255 1.00 33.91 125 SER A N 1
ATOM 1022 C CA . SER A 1 125 ? -34.906 7.814 53.555 1.00 33.91 125 SER A CA 1
ATOM 1023 C C . SER A 1 125 ? -35.315 9.100 52.806 1.00 33.91 125 SER A C 1
ATOM 1025 O O . SER A 1 125 ? -34.589 10.087 52.845 1.00 33.91 125 SER A O 1
ATOM 1027 N N . GLY A 1 126 ? -36.514 9.107 52.195 1.00 28.69 126 GLY A N 1
ATOM 1028 C CA . GLY A 1 126 ? -37.253 10.348 51.888 1.00 28.69 126 GLY A CA 1
ATOM 1029 C C . GLY A 1 126 ? -37.878 10.507 50.490 1.00 28.69 126 GLY A C 1
ATOM 1030 O O . GLY A 1 126 ? -37.385 11.288 49.696 1.00 28.69 126 GLY A O 1
ATOM 1031 N N . ALA A 1 127 ? -38.976 9.785 50.239 1.00 33.28 127 ALA A N 1
ATOM 1032 C CA . ALA A 1 127 ? -40.205 10.135 49.492 1.00 33.28 127 ALA A CA 1
ATOM 1033 C C . ALA A 1 127 ? -40.241 11.096 48.258 1.00 33.28 127 ALA A C 1
ATOM 1035 O O . ALA A 1 127 ? -39.911 12.271 48.356 1.00 33.28 127 ALA A O 1
ATOM 1036 N N . SER A 1 128 ? -40.964 10.618 47.219 1.00 31.53 128 SER A N 1
ATOM 1037 C CA . SER 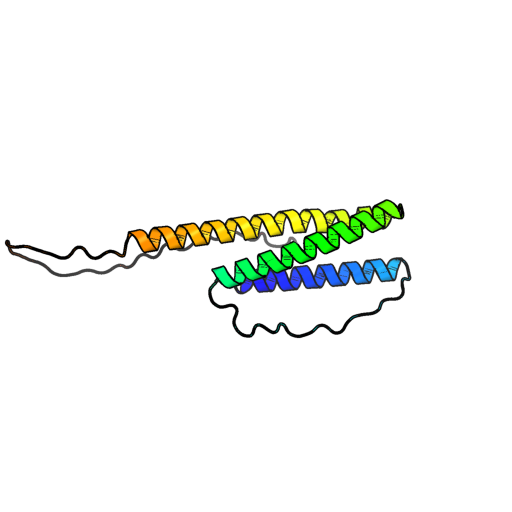A 1 128 ? -42.113 11.269 46.521 1.00 31.53 128 SER A CA 1
ATOM 1038 C C . SER A 1 128 ? -41.957 11.748 45.058 1.00 31.53 128 SER A C 1
ATOM 1040 O O . SER A 1 128 ? -41.335 12.775 44.831 1.00 31.53 128 SER A O 1
ATOM 1042 N N . GLY A 1 129 ? -42.693 11.082 44.134 1.00 32.31 129 GLY A N 1
ATOM 1043 C CA . GLY A 1 129 ? -43.262 11.575 42.843 1.00 32.31 129 GLY A CA 1
ATOM 1044 C C . GLY A 1 129 ? -42.265 11.980 41.737 1.00 32.31 129 GLY A C 1
ATOM 1045 O O . GLY A 1 129 ? -41.223 12.527 42.040 1.00 32.31 129 GLY A O 1
ATOM 1046 N N . GLN A 1 130 ? -42.456 11.812 40.425 1.00 31.95 130 GLN A N 1
ATOM 1047 C CA . GLN A 1 130 ? -43.602 11.559 39.542 1.00 31.95 130 GLN A CA 1
ATOM 1048 C C . GLN A 1 130 ? -43.053 11.134 38.148 1.00 31.95 130 GLN A C 1
ATOM 1050 O O . GLN A 1 130 ? -41.852 11.214 37.897 1.00 31.95 130 GLN A O 1
ATOM 1055 N N . GLU A 1 131 ? -43.933 10.662 37.265 1.00 30.08 131 GLU A N 1
ATOM 1056 C CA . GLU A 1 131 ? -43.673 9.944 36.005 1.00 30.08 131 GLU A CA 1
ATOM 1057 C C . GLU A 1 131 ? -43.113 10.759 34.808 1.00 30.08 131 GLU A C 1
ATOM 1059 O O . GLU A 1 131 ? -43.453 11.918 34.604 1.00 30.08 131 GLU A O 1
ATOM 1064 N N . THR A 1 132 ? -42.299 10.045 34.010 1.00 35.00 132 THR A N 1
ATOM 1065 C CA . THR A 1 132 ? -42.105 10.010 32.534 1.00 35.00 132 THR A CA 1
ATOM 1066 C C . THR A 1 132 ? -42.034 11.280 31.669 1.00 35.00 132 THR A C 1
ATOM 1068 O O . THR A 1 132 ? -43.014 11.999 31.556 1.00 35.00 132 THR A O 1
ATOM 1071 N N . GLU A 1 133 ? -40.975 11.388 30.843 1.00 29.70 133 GLU A N 1
ATOM 1072 C CA . GLU A 1 133 ? -41.087 11.378 29.365 1.00 29.70 133 GLU A CA 1
ATOM 1073 C C . GLU A 1 133 ? -39.723 11.245 28.644 1.00 29.70 133 GLU A C 1
ATOM 1075 O O . GLU A 1 133 ? -38.654 11.531 29.177 1.00 29.70 133 GLU A O 1
ATOM 1080 N N . SER A 1 134 ? -39.797 10.712 27.425 1.00 40.44 134 SER A N 1
ATOM 1081 C CA . SER A 1 134 ? -38.742 10.155 26.569 1.00 40.44 134 SER A CA 1
ATOM 1082 C C . SER A 1 134 ? -38.051 11.196 25.677 1.00 40.44 134 SER A C 1
ATOM 1084 O O . SER A 1 134 ? -38.745 11.985 25.049 1.00 40.44 134 SER A O 1
ATOM 1086 N N . ALA A 1 135 ? -36.729 11.081 25.470 1.00 31.89 135 ALA A N 1
ATOM 1087 C CA . ALA A 1 135 ? -36.077 11.300 24.163 1.00 31.89 135 ALA A CA 1
ATOM 1088 C C . ALA A 1 135 ? -34.589 10.896 24.203 1.00 31.89 135 ALA A C 1
ATOM 1090 O O . ALA A 1 135 ? -33.734 11.633 24.692 1.00 31.89 135 ALA A O 1
ATOM 1091 N N . GLY A 1 136 ? -34.259 9.723 23.655 1.00 32.75 136 GLY A N 1
ATOM 1092 C CA . GLY A 1 136 ? -32.874 9.328 23.398 1.00 32.75 136 GLY A CA 1
ATOM 1093 C C . GLY A 1 136 ? -32.311 10.108 22.211 1.00 32.75 136 GLY A C 1
ATOM 1094 O O . GLY A 1 136 ? -32.684 9.849 21.070 1.00 32.75 136 GLY A O 1
ATOM 1095 N N . ASN A 1 137 ? -31.416 11.060 22.473 1.00 36.12 137 ASN A N 1
ATOM 1096 C CA . ASN A 1 137 ? -30.749 11.843 21.437 1.00 36.12 137 ASN A CA 1
ATOM 1097 C C . ASN A 1 137 ? -29.324 11.302 21.232 1.00 36.12 137 ASN A C 1
ATOM 1099 O O . ASN A 1 137 ? -28.404 11.643 21.972 1.00 36.12 137 ASN A O 1
ATOM 1103 N N . SER A 1 138 ? -29.133 10.423 20.245 1.00 41.91 138 SER A N 1
ATOM 1104 C CA . SER A 1 138 ? -27.791 10.009 19.813 1.00 41.91 138 SER A CA 1
ATOM 1105 C C . SER A 1 138 ? -27.188 11.067 18.879 1.00 41.91 138 SER A C 1
ATOM 1107 O O . SER A 1 138 ? -27.830 11.432 17.890 1.00 41.91 138 SER A O 1
ATOM 1109 N N . PRO A 1 139 ? -25.954 11.547 19.118 1.00 38.44 139 PRO A N 1
ATOM 1110 C CA . PRO A 1 139 ? -25.315 12.484 18.209 1.00 38.44 139 PRO A CA 1
ATOM 1111 C C . PRO A 1 139 ? -24.862 11.756 16.937 1.00 38.44 139 PRO A C 1
ATOM 1113 O O . PRO A 1 139 ? -24.078 10.809 16.978 1.00 38.44 139 PRO A O 1
ATOM 1116 N N . SER A 1 140 ? -25.366 12.205 15.787 1.00 42.91 140 SER A N 1
ATOM 1117 C CA . SER A 1 140 ? -24.870 11.783 14.473 1.00 42.91 140 SER A CA 1
ATOM 1118 C C . SER A 1 140 ? -23.507 12.436 14.179 1.00 42.91 140 SER A C 1
ATOM 1120 O O . SER A 1 140 ? -23.340 13.622 14.472 1.00 42.91 140 SER A O 1
ATOM 1122 N N . PRO A 1 141 ? -22.536 11.726 13.570 1.00 47.84 141 PRO A N 1
ATOM 1123 C CA . PRO A 1 141 ? -21.270 12.330 13.163 1.00 47.84 141 PRO A CA 1
ATOM 1124 C C . PRO A 1 141 ? -21.439 13.288 11.966 1.00 47.84 141 PRO A C 1
ATOM 1126 O O . PRO A 1 141 ? -22.336 13.094 11.140 1.00 47.84 141 PRO A O 1
ATOM 1129 N N . PRO A 1 142 ? -20.574 14.314 11.833 1.00 38.25 142 PRO A N 1
ATOM 1130 C CA . PRO A 1 142 ? -20.721 15.347 10.814 1.00 38.25 142 PRO A CA 1
ATOM 1131 C C . PRO A 1 142 ? -20.475 14.800 9.402 1.00 38.25 142 PRO A C 1
ATOM 1133 O O . PRO A 1 142 ? -19.445 14.189 9.112 1.00 38.25 142 PRO A O 1
ATOM 1136 N N . ALA A 1 143 ? -21.426 15.067 8.505 1.00 42.03 143 ALA A N 1
ATOM 1137 C CA . ALA A 1 143 ? -21.348 14.717 7.094 1.00 42.03 143 ALA A CA 1
ATOM 1138 C C . ALA A 1 143 ? -20.256 15.531 6.378 1.00 42.03 143 ALA A C 1
ATOM 1140 O O . ALA A 1 143 ? -20.320 16.761 6.313 1.00 42.03 143 ALA A O 1
ATOM 1141 N N . GLN A 1 144 ? -19.277 14.849 5.781 1.00 44.78 144 GLN A N 1
ATOM 1142 C CA . GLN A 1 144 ? -18.361 15.475 4.829 1.00 44.78 144 GLN A CA 1
ATOM 1143 C C . GLN A 1 144 ? -19.039 15.570 3.456 1.00 44.78 144 GLN A C 1
ATOM 1145 O O . GLN A 1 144 ? -19.465 14.569 2.880 1.00 44.78 144 GLN A O 1
ATOM 1150 N N . LYS A 1 145 ? -19.159 16.796 2.934 1.00 42.81 145 LYS A N 1
ATOM 1151 C CA . LYS A 1 145 ? -19.670 17.074 1.586 1.00 42.81 145 LYS A CA 1
ATOM 1152 C C . LYS A 1 145 ? -18.668 16.587 0.539 1.00 42.81 145 LYS A C 1
ATOM 1154 O O . LYS A 1 145 ? -17.566 17.118 0.444 1.00 42.81 145 LYS A O 1
ATOM 1159 N N . ILE A 1 146 ? -19.092 15.637 -0.286 1.00 43.25 146 ILE A N 1
ATOM 1160 C CA . ILE A 1 146 ? -18.387 15.229 -1.505 1.00 43.25 146 ILE A CA 1
ATOM 1161 C C . ILE A 1 146 ? -18.700 16.264 -2.606 1.00 43.25 146 ILE A C 1
ATOM 1163 O O . ILE A 1 146 ? -19.882 16.498 -2.883 1.00 43.25 146 ILE A O 1
ATOM 1167 N N . PRO A 1 147 ? -17.704 16.906 -3.247 1.00 41.12 147 PRO A N 1
ATOM 1168 C CA . PRO A 1 147 ? -17.942 17.758 -4.411 1.00 41.12 147 PRO A CA 1
ATOM 1169 C C . PRO A 1 147 ? -18.351 16.915 -5.628 1.00 41.12 147 PRO A C 1
ATOM 1171 O O . PRO A 1 147 ? -17.741 15.884 -5.910 1.00 41.12 147 PRO A O 1
ATOM 1174 N N . LYS A 1 148 ? -19.380 17.360 -6.360 1.00 44.34 148 LYS A N 1
ATOM 1175 C CA . LYS A 1 148 ? -19.821 16.733 -7.617 1.00 44.34 148 LYS A CA 1
ATOM 1176 C C . LYS A 1 148 ? -18.771 16.936 -8.723 1.00 44.34 148 LYS A C 1
ATOM 1178 O O . LYS A 1 148 ? -18.165 18.008 -8.766 1.00 44.34 148 LYS A O 1
ATOM 1183 N N . PRO A 1 149 ? -18.582 15.966 -9.636 1.00 40.09 149 PRO A N 1
ATOM 1184 C CA . PRO A 1 149 ? -17.717 16.152 -10.795 1.00 40.09 149 PRO A CA 1
ATOM 1185 C C . PRO A 1 149 ? -18.337 17.172 -11.760 1.00 40.09 149 PRO A C 1
ATOM 1187 O O . PRO A 1 149 ? -19.545 17.152 -11.997 1.00 40.09 149 PRO A O 1
ATOM 1190 N N . ALA A 1 150 ? -1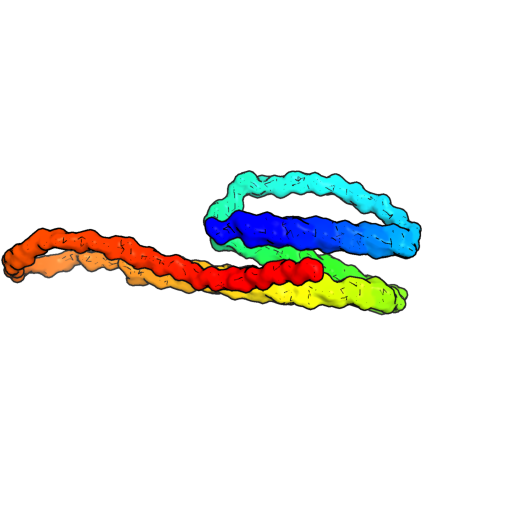7.504 18.075 -12.279 1.00 50.00 150 ALA A N 1
ATOM 1191 C CA . ALA A 1 150 ? -17.879 19.002 -13.340 1.00 50.00 150 ALA A CA 1
ATOM 1192 C C . ALA A 1 150 ? -18.047 18.240 -14.665 1.00 50.00 150 ALA A C 1
ATOM 1194 O O . ALA A 1 150 ? -17.235 17.364 -14.972 1.00 50.00 150 ALA A O 1
ATOM 1195 N N . THR A 1 151 ? -19.125 18.569 -15.380 1.00 57.78 151 THR A N 1
ATOM 1196 C CA . THR A 1 151 ? -19.485 18.082 -16.721 1.00 57.78 151 THR A CA 1
ATOM 1197 C C . THR A 1 151 ? -18.430 18.432 -17.761 1.00 57.78 151 THR A C 1
ATOM 1199 O O . THR A 1 151 ? -17.889 19.559 -17.683 1.00 57.78 151 THR A O 1
#

Organism: Odocoileus virginianus (NCBI:txid9874)

pLDDT: mean 79.52, std 23.15, range [28.69, 97.94]

Foldseek 3Di:
DCVVVVVVVVVVVVVVVVLVVVVCVVVVHDDDDDDDDDPPDPDCDDPLSVLVVVLVVLVVVLVVLVVVLVVCVVVVVPVVNVSSVVVNVVSVVSNVVSVVVNVVVVVVVVVVVVVPDDDDDDDDDDDDDDDDDDDDDDDDDDDDDDDDDDD

InterPro domains:
  IPR001519 Ferritin [PTHR11431] (2-109)
  IPR008331 Ferritin/DPS domain [PF00210] (2-103)
  IPR009040 Ferritin-like diiron domain [PS50905] (1-109)
  IPR009078 Ferritin-like superfamily [SSF47240] (2-108)
  IPR012347 Ferritin-like [G3DSA:1.20.1260.10] (1-118)

Radius of gyration: 24.87 Å; chains: 1; bounding box: 65×36×75 Å

Secondary structure (DSSP, 8-state):
--HHHHHHHHHHHHHHHHHHHHHHHHTTPPP-PPP-PPPS-S---SHHHHHHHHHHHHHHHHHHHHHHHHHHHHTT-HHHHHHHHHHHHHHHHHHHHHHHHHHHHHHHHHHHHHT----------------------PPPPPPPPPPPPP-

Sequence (151 aa):
MFHSFFQDQADVKREHAKQFIKYLRKYKCKICLPVIKRPDIDNWGTGKQAILSALQLENSLNTLLQDLKASASRNRETNLLRFMKKFLDEQTRNISYLEYQLKYQKELETSAQSEGQPENAAGPSGASGQETESAGNSPSPPAQKIPKPAT